Protein AF-A0A7J3ZJC9-F1 (afdb_monomer)

Secondary structure (DSSP, 8-state):
---------HHHHHHHHHHHHHTT--HHHHHHHHHHHHHHHHHTTTTSS-HHHHHHHHHHHHHHHHHHHHHHHHHHHHHHHHHHHHHHHHHHHHHHHHHHHHHHHHHHHHTT-PPP---------

Radius of gyration: 40.01 Å; Cα contacts (8 Å, |Δi|>4): 18; chains: 1; bounding box: 96×58×93 Å

Mean predicted aligned error: 16.41 Å

Sequence (125 aa):
MPTIHLSIPESLYRELKEVAEMYDIQVTDLVKIFIRSNIKLARMGVLSPSSTDSSRKIEELEKRLEEMERVLNTRLELHETLIRTISKMLHKLEERFEGFAMELEDLRESIGFEKPIVEPEIIER

Foldseek 3Di:
DDDDDDDDDPVVVVVLVVVCVVVVHDSVVSVVVVVVVVVVCVVVVNPPPVVVVNVVVVVVVVVVVVVVVVVVVVVVVVVVVVVVVVVVVVVVVVVVVVVVVVVVVVVCVVVPPDPPPPDPPPPDD

Organism: NCBI:txid683846

Solvent-accessible surface area (backbone atoms only — not comparable to full-atom values): 7407 Å² total; per-residue (Å²): 130,92,85,82,88,81,91,73,57,70,68,60,52,50,52,47,42,56,54,16,57,76,69,76,48,55,49,69,58,50,50,51,50,51,52,55,55,49,52,55,39,44,75,69,53,71,68,45,92,55,57,67,56,56,52,50,51,50,54,52,49,50,52,50,49,53,51,51,49,52,54,49,51,55,50,48,54,50,50,54,52,49,50,55,50,49,53,54,52,51,52,54,49,51,56,50,50,53,50,50,51,50,54,50,50,54,49,51,59,73,68,57,79,66,76,78,81,77,74,79,80,79,78,81,130

pLDDT: mean 85.46, std 14.55, range [49.56, 98.25]

Structure (mmCIF, N/CA/C/O backbone):
data_AF-A0A7J3ZJC9-F1
#
_entry.id   AF-A0A7J3ZJC9-F1
#
loop_
_atom_site.group_PDB
_atom_site.id
_atom_site.type_symbol
_atom_site.label_atom_id
_atom_site.label_alt_id
_atom_site.label_comp_id
_atom_site.label_asym_id
_atom_site.label_entity_id
_atom_site.label_seq_id
_atom_site.pdbx_PDB_ins_code
_atom_site.Cartn_x
_atom_site.Cartn_y
_atom_site.Cartn_z
_atom_site.occupancy
_atom_site.B_iso_or_equiv
_atom_site.auth_seq_id
_atom_site.auth_comp_id
_atom_site.auth_asym_id
_atom_site.auth_atom_id
_atom_site.pdbx_PDB_model_num
ATOM 1 N N . MET A 1 1 ? 12.001 -12.265 -44.959 1.00 75.00 1 MET A N 1
ATOM 2 C CA . MET A 1 1 ? 12.035 -11.329 -43.813 1.00 75.00 1 MET A CA 1
ATOM 3 C C . MET A 1 1 ? 12.860 -10.121 -44.215 1.00 75.00 1 MET A C 1
ATOM 5 O O . MET A 1 1 ? 13.899 -10.341 -44.824 1.00 75.00 1 MET A O 1
ATOM 9 N N . 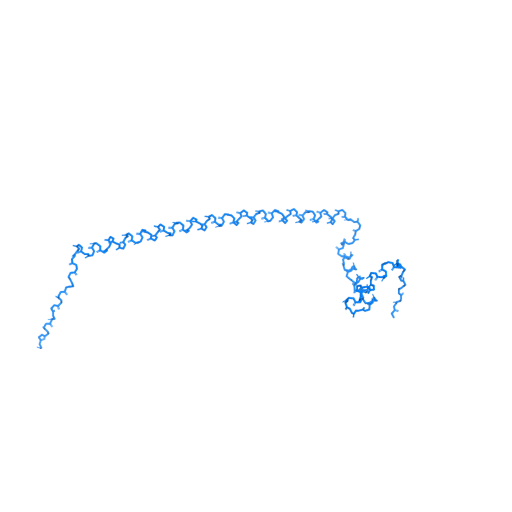PRO A 1 2 ? 12.425 -8.887 -43.921 1.00 84.94 2 PRO A N 1
ATOM 10 C CA . PRO A 1 2 ? 13.310 -7.732 -44.018 1.00 84.94 2 PRO A CA 1
ATOM 11 C C . PRO A 1 2 ? 14.456 -7.883 -43.010 1.00 84.94 2 PRO A C 1
ATOM 13 O O . PRO A 1 2 ? 14.231 -8.318 -41.878 1.00 84.94 2 PRO A O 1
ATOM 16 N N . THR A 1 3 ? 15.670 -7.538 -43.428 1.00 86.38 3 THR A N 1
ATOM 17 C CA . THR A 1 3 ? 16.861 -7.569 -42.572 1.00 86.38 3 THR A CA 1
ATOM 18 C C . THR A 1 3 ? 17.154 -6.158 -42.085 1.00 86.38 3 THR A C 1
ATOM 20 O O . THR A 1 3 ? 17.168 -5.219 -42.877 1.00 86.38 3 THR A O 1
ATOM 23 N N . ILE A 1 4 ? 17.383 -6.011 -40.781 1.00 85.81 4 ILE A N 1
ATOM 24 C CA . ILE A 1 4 ? 17.793 -4.751 -40.158 1.00 85.81 4 ILE A CA 1
ATOM 25 C C . ILE A 1 4 ? 19.187 -4.970 -39.580 1.00 85.81 4 ILE A C 1
ATOM 27 O O . ILE A 1 4 ? 19.394 -5.904 -38.807 1.00 85.81 4 ILE A O 1
ATOM 31 N N . HIS A 1 5 ? 20.130 -4.106 -39.949 1.00 87.25 5 HIS A N 1
ATOM 32 C CA . HIS A 1 5 ? 21.462 -4.077 -39.355 1.00 87.25 5 HIS A CA 1
ATOM 33 C C . HIS A 1 5 ? 21.470 -3.058 -38.214 1.00 87.25 5 HIS A C 1
ATOM 35 O O . HIS A 1 5 ? 21.131 -1.894 -38.422 1.00 87.25 5 HIS A O 1
ATOM 41 N N . LEU A 1 6 ? 21.820 -3.507 -37.009 1.00 86.44 6 LEU A N 1
ATOM 42 C CA . LEU A 1 6 ? 21.900 -2.670 -35.813 1.00 86.44 6 LEU A CA 1
ATOM 43 C C . LEU A 1 6 ? 23.365 -2.506 -35.415 1.00 86.44 6 LEU A C 1
ATOM 45 O O . LEU A 1 6 ? 24.029 -3.487 -35.088 1.00 86.44 6 LEU A O 1
ATOM 49 N N . SER A 1 7 ? 23.845 -1.265 -35.419 1.00 91.50 7 SER A N 1
ATOM 50 C CA . SER A 1 7 ? 25.159 -0.913 -34.882 1.00 91.50 7 SER A CA 1
ATOM 51 C C . SER A 1 7 ? 24.986 -0.460 -33.440 1.00 91.50 7 SER A C 1
ATOM 53 O O . SER A 1 7 ? 24.389 0.587 -33.189 1.00 91.50 7 SER A O 1
ATOM 55 N N . ILE A 1 8 ? 25.485 -1.256 -32.498 1.00 91.38 8 ILE A N 1
ATOM 56 C CA . ILE A 1 8 ? 25.407 -0.975 -31.063 1.00 91.38 8 ILE A CA 1
ATOM 57 C C . ILE A 1 8 ? 26.800 -1.031 -30.425 1.00 91.38 8 ILE A C 1
ATOM 59 O O . ILE A 1 8 ? 27.660 -1.758 -30.927 1.00 91.38 8 ILE A O 1
ATOM 63 N N . PRO A 1 9 ? 27.042 -0.282 -29.332 1.00 95.25 9 PRO A N 1
ATOM 64 C CA . PRO A 1 9 ? 28.283 -0.385 -28.573 1.00 95.25 9 PRO A CA 1
ATOM 65 C C . PRO A 1 9 ? 28.516 -1.807 -28.057 1.00 95.25 9 PRO A C 1
ATOM 67 O O . PRO A 1 9 ? 27.572 -2.508 -27.689 1.00 95.25 9 PRO A O 1
ATOM 70 N N . GLU A 1 10 ? 29.781 -2.215 -27.971 1.00 93.06 10 GLU A N 1
ATOM 71 C CA . GLU A 1 10 ? 30.145 -3.562 -27.516 1.00 93.06 10 GLU A CA 1
ATOM 72 C C . GLU A 1 10 ? 29.693 -3.837 -26.074 1.00 93.06 10 GLU A C 1
ATOM 74 O O . GLU A 1 10 ? 29.261 -4.947 -25.764 1.00 93.06 10 GLU A O 1
ATOM 79 N N . SER A 1 11 ? 29.716 -2.817 -25.209 1.00 93.31 11 SER A N 1
ATOM 80 C CA . SER A 1 11 ? 29.194 -2.904 -23.840 1.00 93.31 11 SER A CA 1
ATOM 81 C C . SER A 1 11 ? 27.712 -3.279 -23.819 1.00 93.31 11 SER A C 1
ATOM 83 O O . SER A 1 11 ? 27.325 -4.221 -23.136 1.00 93.31 11 SER A O 1
ATOM 85 N N . LEU A 1 12 ? 26.902 -2.616 -24.646 1.00 93.88 12 LEU A N 1
ATOM 86 C CA . LEU A 1 12 ? 25.467 -2.875 -24.731 1.00 93.88 12 LEU A CA 1
ATOM 87 C C . LEU A 1 12 ? 25.175 -4.265 -25.305 1.00 93.88 12 LEU A C 1
ATOM 89 O O . LEU A 1 12 ? 24.261 -4.949 -24.853 1.00 93.88 12 LEU A O 1
ATOM 93 N N . TYR A 1 13 ? 25.951 -4.707 -26.297 1.00 95.19 13 TYR A N 1
ATOM 94 C CA . TYR A 1 13 ? 25.815 -6.070 -26.808 1.00 95.19 13 TYR A CA 1
ATOM 95 C C . TYR A 1 13 ? 26.139 -7.113 -25.732 1.00 95.19 13 TYR A C 1
ATOM 97 O O . TYR A 1 13 ? 25.445 -8.124 -25.638 1.00 95.19 13 TYR A O 1
ATOM 105 N N . ARG A 1 14 ? 27.163 -6.862 -24.906 1.00 95.69 14 ARG A N 1
ATOM 106 C CA . ARG A 1 14 ? 27.532 -7.744 -23.794 1.00 95.69 14 ARG A CA 1
ATOM 107 C C . ARG A 1 14 ? 26.403 -7.849 -22.772 1.00 95.69 14 ARG A C 1
ATOM 109 O O . ARG A 1 14 ? 26.016 -8.962 -22.440 1.00 95.69 14 ARG A O 1
ATOM 116 N N . GLU A 1 15 ? 25.813 -6.723 -22.381 1.00 95.75 15 GLU A N 1
ATOM 117 C CA . GLU A 1 15 ? 24.646 -6.696 -21.489 1.00 95.75 15 GLU A CA 1
ATOM 118 C C . GLU A 1 15 ? 23.459 -7.469 -22.081 1.00 95.75 15 GLU A C 1
ATOM 120 O O . GLU A 1 15 ? 22.869 -8.322 -21.421 1.00 95.75 15 GLU A O 1
ATOM 125 N N . LEU A 1 16 ? 23.131 -7.238 -23.358 1.00 95.12 16 LEU A N 1
ATOM 126 C CA . LEU A 1 16 ? 22.065 -7.980 -24.038 1.00 95.12 16 LEU A CA 1
ATOM 127 C C . LEU A 1 16 ? 22.344 -9.485 -24.076 1.00 95.12 16 LEU A C 1
ATOM 129 O O . LEU A 1 16 ? 21.411 -10.280 -23.980 1.00 95.12 16 LEU A O 1
ATOM 133 N N . LYS A 1 17 ? 23.612 -9.879 -24.223 1.00 96.19 17 LYS A N 1
ATOM 134 C CA . LYS A 1 17 ? 24.028 -11.280 -24.225 1.00 96.19 17 LYS A CA 1
ATOM 135 C C . LYS A 1 17 ? 23.873 -11.919 -22.847 1.00 96.19 17 LYS A C 1
ATOM 137 O O . LYS A 1 17 ? 23.270 -12.981 -22.764 1.00 96.19 17 LYS A O 1
ATOM 142 N N . GLU A 1 18 ? 24.339 -11.259 -21.792 1.00 96.94 18 GLU A N 1
ATOM 143 C CA . GLU A 1 18 ? 24.202 -11.732 -20.408 1.00 96.94 18 GLU A CA 1
ATOM 144 C C . GLU A 1 18 ? 22.729 -11.910 -20.018 1.00 96.94 18 GLU A C 1
ATOM 146 O O . GLU A 1 18 ? 22.340 -12.933 -19.456 1.00 96.94 18 GLU A O 1
ATOM 151 N N . VAL A 1 19 ? 21.883 -10.943 -20.382 1.00 96.25 19 VAL A N 1
ATOM 152 C CA . VAL A 1 19 ? 20.439 -11.024 -20.139 1.00 96.25 19 VAL A CA 1
ATOM 153 C C . VAL A 1 19 ? 19.819 -12.165 -20.944 1.00 96.25 19 VAL A C 1
ATOM 155 O O . VAL A 1 19 ? 19.025 -12.929 -20.408 1.00 96.25 19 VAL A O 1
ATOM 158 N N . ALA A 1 20 ? 20.176 -12.322 -22.217 1.00 96.69 20 ALA A N 1
ATOM 159 C CA . ALA A 1 20 ? 19.642 -13.401 -23.043 1.00 96.69 20 ALA A CA 1
ATOM 160 C C . ALA A 1 20 ? 20.025 -14.793 -22.504 1.00 96.69 20 ALA A C 1
ATOM 162 O O . ALA A 1 20 ? 19.167 -15.671 -22.449 1.00 96.69 20 ALA A O 1
ATOM 163 N N . GLU A 1 21 ? 21.270 -14.966 -22.048 1.00 96.31 21 GLU A N 1
ATOM 164 C CA . GLU A 1 21 ? 21.753 -16.200 -21.414 1.00 96.31 21 GLU A CA 1
ATOM 165 C C . GLU A 1 21 ? 21.007 -16.498 -20.105 1.00 96.31 21 GLU A C 1
ATOM 167 O O . GLU A 1 21 ? 20.610 -17.637 -19.875 1.00 96.31 21 GLU A O 1
ATOM 172 N N . MET A 1 22 ? 20.735 -15.480 -19.282 1.00 96.44 22 MET A N 1
ATOM 173 C CA . MET A 1 22 ? 19.972 -15.633 -18.035 1.00 96.44 22 MET A CA 1
ATOM 174 C C . MET A 1 22 ? 18.559 -16.186 -18.264 1.00 96.44 22 MET A C 1
ATOM 176 O O . MET A 1 22 ? 18.049 -16.943 -17.439 1.00 96.44 22 MET A O 1
ATOM 180 N N . TYR A 1 23 ? 17.927 -15.804 -19.374 1.00 95.25 23 TYR A N 1
ATOM 181 C CA . TYR A 1 23 ? 16.584 -16.254 -19.742 1.00 95.25 23 TYR A CA 1
ATOM 182 C C . TYR A 1 23 ? 16.581 -17.457 -20.698 1.00 95.25 23 TYR A C 1
ATOM 184 O O . TYR A 1 23 ? 15.504 -17.856 -21.135 1.00 95.25 23 TYR A O 1
ATOM 192 N N . ASP A 1 24 ? 17.751 -18.024 -21.015 1.00 95.69 24 ASP A N 1
ATOM 193 C CA . ASP A 1 24 ? 17.933 -19.127 -21.971 1.00 95.69 24 ASP A CA 1
ATOM 194 C C . ASP A 1 24 ? 17.282 -18.858 -23.345 1.00 95.69 24 ASP A C 1
ATOM 196 O O . ASP A 1 24 ? 16.609 -19.698 -23.943 1.00 95.69 24 ASP A O 1
ATOM 200 N N . ILE A 1 25 ? 17.449 -17.632 -23.853 1.00 97.06 25 ILE A N 1
ATOM 201 C CA . ILE A 1 25 ? 16.922 -1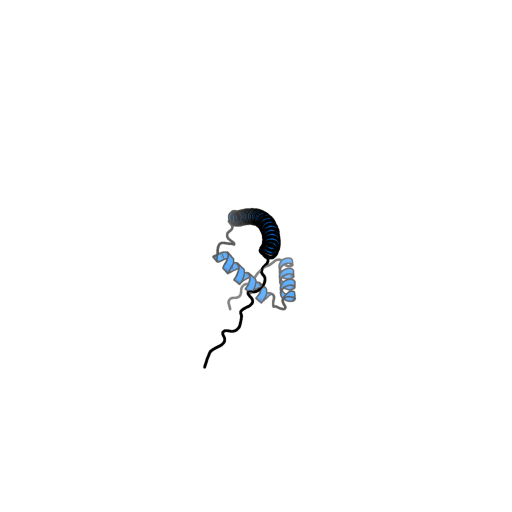7.203 -25.156 1.00 97.06 25 ILE A CA 1
ATOM 202 C C . ILE A 1 25 ? 18.019 -16.649 -26.060 1.00 97.06 25 ILE A C 1
ATOM 204 O O . ILE A 1 25 ? 19.094 -16.241 -25.629 1.00 97.06 25 ILE A O 1
ATOM 208 N N . GLN A 1 26 ? 17.731 -16.576 -27.359 1.00 95.88 26 GLN A N 1
ATOM 209 C CA . GLN A 1 26 ? 18.628 -15.919 -28.301 1.00 95.88 26 GLN A CA 1
ATOM 210 C C . GLN A 1 26 ? 18.584 -14.395 -28.126 1.00 95.88 26 GLN A C 1
ATOM 212 O O . GLN A 1 26 ? 17.512 -13.798 -28.011 1.00 95.88 26 GLN A O 1
ATOM 217 N N . VAL A 1 27 ? 19.749 -13.740 -28.214 1.00 93.38 27 VAL A N 1
ATOM 218 C CA . VAL A 1 27 ? 19.875 -12.267 -28.176 1.00 93.38 27 VAL A CA 1
ATOM 219 C C . VAL A 1 27 ? 18.948 -11.599 -29.195 1.00 93.38 27 VAL A C 1
ATOM 221 O O . VAL A 1 27 ? 18.343 -10.564 -28.927 1.00 93.38 27 VAL A O 1
ATOM 224 N N . THR A 1 28 ? 18.781 -12.213 -30.365 1.00 92.69 28 THR A N 1
ATOM 225 C CA . THR A 1 28 ? 17.877 -11.741 -31.419 1.00 92.69 28 THR A CA 1
ATOM 226 C C . THR A 1 28 ? 16.416 -11.714 -30.976 1.00 92.69 28 THR A C 1
ATOM 228 O O . THR A 1 28 ? 15.693 -10.778 -31.320 1.00 92.69 28 THR A O 1
ATOM 231 N N . ASP A 1 29 ? 15.965 -12.707 -30.214 1.00 93.81 29 ASP A N 1
ATOM 232 C CA . ASP A 1 29 ? 14.597 -12.777 -29.707 1.00 93.81 29 ASP A CA 1
ATOM 233 C C . ASP A 1 29 ? 14.383 -11.808 -28.548 1.00 93.81 29 ASP A C 1
ATOM 235 O O . ASP A 1 29 ? 13.363 -11.117 -28.523 1.00 93.81 29 ASP A O 1
ATOM 239 N N . LEU A 1 30 ? 15.384 -11.641 -27.682 1.00 94.00 30 LEU A N 1
ATOM 240 C CA . LEU A 1 30 ? 15.391 -10.591 -26.665 1.00 94.00 30 LEU A CA 1
ATOM 241 C C . LEU A 1 30 ? 15.255 -9.194 -27.300 1.00 94.00 30 LEU A C 1
ATOM 243 O O . LEU A 1 30 ? 14.391 -8.408 -26.907 1.00 94.00 30 LEU A O 1
ATOM 247 N N . VAL A 1 31 ? 16.035 -8.901 -28.346 1.00 93.25 31 VAL A N 1
ATOM 248 C CA . VAL A 1 31 ? 15.950 -7.634 -29.095 1.00 93.25 31 VAL A CA 1
ATOM 249 C C . VAL A 1 31 ? 14.558 -7.446 -29.709 1.00 93.25 31 VAL A C 1
ATOM 251 O O . VAL A 1 31 ? 13.980 -6.363 -29.603 1.00 93.25 31 VAL A O 1
ATOM 254 N N . LYS A 1 32 ? 13.962 -8.490 -30.303 1.00 92.31 32 LYS A N 1
ATOM 255 C CA . LYS A 1 32 ? 12.587 -8.419 -30.836 1.00 92.31 32 LYS A CA 1
ATOM 256 C C . LYS A 1 32 ? 11.559 -8.132 -29.741 1.00 92.31 32 LYS A C 1
ATOM 258 O O . LYS A 1 32 ? 10.628 -7.362 -29.990 1.00 92.31 32 LYS A O 1
ATOM 263 N N . ILE A 1 33 ? 11.699 -8.740 -28.560 1.00 92.56 33 ILE A N 1
ATOM 264 C CA . ILE A 1 33 ? 10.816 -8.501 -27.410 1.00 92.56 33 ILE A CA 1
ATOM 265 C C . ILE A 1 33 ? 10.907 -7.036 -26.993 1.00 92.56 33 ILE A C 1
ATOM 267 O O . ILE A 1 33 ? 9.877 -6.364 -26.922 1.00 92.56 33 ILE A O 1
ATOM 271 N N . PHE A 1 34 ? 12.119 -6.510 -26.809 1.00 91.62 34 PHE A N 1
ATOM 272 C CA . PHE A 1 34 ? 12.308 -5.109 -26.444 1.00 91.62 34 PHE A CA 1
ATOM 273 C C . PHE A 1 34 ? 11.746 -4.157 -27.493 1.00 91.62 34 PHE A C 1
ATOM 275 O O . PHE A 1 34 ? 11.004 -3.245 -27.133 1.00 91.62 34 PHE A O 1
ATOM 282 N N . ILE A 1 35 ? 12.020 -4.377 -28.781 1.00 90.62 35 ILE A N 1
ATOM 283 C CA . ILE A 1 35 ? 11.467 -3.550 -29.860 1.00 90.62 35 ILE A CA 1
ATOM 284 C C . ILE A 1 35 ? 9.934 -3.594 -29.832 1.00 90.62 35 ILE A C 1
ATOM 286 O O . ILE A 1 35 ? 9.282 -2.554 -29.891 1.00 90.62 35 ILE A O 1
ATOM 290 N N . ARG A 1 36 ? 9.328 -4.779 -29.690 1.00 89.06 36 ARG A N 1
ATOM 291 C CA . ARG A 1 36 ? 7.866 -4.933 -29.656 1.00 89.06 36 ARG A CA 1
ATOM 292 C C . ARG A 1 36 ? 7.241 -4.216 -28.458 1.00 89.06 36 ARG A C 1
ATOM 294 O O . ARG A 1 36 ? 6.228 -3.537 -28.627 1.00 89.06 36 ARG A O 1
ATOM 301 N N . SER A 1 37 ? 7.826 -4.363 -27.273 1.00 84.50 37 SER A N 1
ATOM 302 C CA . SER A 1 37 ? 7.357 -3.705 -26.050 1.00 84.50 37 SER A CA 1
ATOM 303 C C . SER A 1 37 ? 7.501 -2.189 -26.150 1.00 84.50 37 SER A C 1
ATOM 305 O O . SER A 1 37 ? 6.549 -1.461 -25.880 1.00 84.50 37 SER A O 1
ATOM 307 N N . ASN A 1 38 ? 8.635 -1.705 -26.655 1.00 81.75 38 ASN A N 1
ATOM 308 C CA . ASN A 1 38 ? 8.885 -0.275 -26.791 1.00 81.75 38 ASN A CA 1
ATOM 309 C C . ASN A 1 38 ? 8.065 0.378 -27.911 1.00 81.75 38 ASN A C 1
ATOM 311 O O . ASN A 1 38 ? 7.626 1.506 -27.737 1.00 81.75 38 ASN A O 1
ATOM 315 N N . ILE A 1 39 ? 7.748 -0.312 -29.014 1.00 84.94 39 ILE A N 1
ATOM 316 C CA . ILE A 1 39 ? 6.817 0.214 -30.032 1.00 84.94 39 ILE A CA 1
ATOM 317 C C . ILE A 1 39 ? 5.418 0.421 -29.439 1.00 84.94 39 ILE A C 1
ATOM 319 O O . ILE A 1 39 ? 4.756 1.409 -29.762 1.00 84.94 39 ILE A O 1
ATOM 323 N N . LYS A 1 40 ? 4.952 -0.483 -28.566 1.00 77.62 40 LYS A N 1
ATOM 324 C CA . LYS A 1 40 ? 3.671 -0.300 -27.865 1.00 77.62 40 LYS A CA 1
ATOM 325 C C . LYS A 1 40 ? 3.715 0.938 -26.967 1.00 77.62 40 LYS A C 1
ATOM 327 O O . LYS A 1 40 ? 2.815 1.766 -27.051 1.00 77.62 40 LYS A O 1
ATOM 332 N N . LEU A 1 41 ? 4.786 1.103 -26.192 1.00 72.94 41 LEU A N 1
ATOM 333 C CA . LEU A 1 41 ? 4.987 2.270 -25.325 1.00 72.94 41 LEU A CA 1
ATOM 334 C C . LEU A 1 41 ? 5.120 3.581 -26.121 1.00 72.94 41 LEU A C 1
ATOM 336 O O . LEU A 1 41 ? 4.527 4.590 -25.745 1.00 72.94 41 LEU A O 1
ATOM 340 N N . ALA A 1 42 ? 5.815 3.561 -27.263 1.00 73.88 42 ALA A N 1
ATOM 341 C CA . ALA A 1 42 ? 5.921 4.697 -28.179 1.00 73.88 42 ALA A CA 1
ATOM 342 C C . ALA A 1 42 ? 4.551 5.115 -28.727 1.00 73.88 42 ALA A C 1
ATOM 344 O O . ALA A 1 42 ? 4.218 6.296 -28.724 1.00 73.88 42 ALA A O 1
ATOM 345 N N . ARG A 1 43 ? 3.722 4.147 -29.148 1.00 75.88 43 ARG A N 1
ATOM 346 C CA . ARG A 1 43 ? 2.349 4.401 -29.621 1.00 75.88 43 ARG A CA 1
ATOM 347 C C . ARG A 1 43 ? 1.433 4.950 -28.530 1.00 75.88 43 ARG A C 1
ATOM 349 O O . ARG A 1 43 ? 0.496 5.671 -28.840 1.00 75.88 43 ARG A O 1
ATOM 356 N N . MET A 1 44 ? 1.712 4.623 -27.272 1.00 70.81 44 MET A N 1
ATOM 357 C CA . MET A 1 44 ? 1.018 5.175 -26.107 1.00 70.81 44 MET A CA 1
ATOM 358 C C . MET A 1 44 ? 1.547 6.562 -25.696 1.00 70.81 44 MET A C 1
ATOM 360 O O . MET A 1 44 ? 1.087 7.109 -24.700 1.00 70.81 44 MET A O 1
ATOM 364 N N . GLY A 1 45 ? 2.510 7.131 -26.433 1.00 64.94 45 GLY A N 1
ATOM 365 C CA . GLY A 1 45 ? 3.093 8.446 -26.151 1.00 64.94 45 GLY A CA 1
ATOM 366 C C . GLY A 1 45 ? 4.083 8.469 -24.982 1.00 64.94 45 GLY A C 1
ATOM 367 O O . GLY A 1 45 ? 4.582 9.534 -24.638 1.00 64.94 45 GLY A O 1
ATOM 368 N N . VAL A 1 46 ? 4.412 7.314 -24.392 1.00 63.16 46 VAL A N 1
ATOM 369 C CA . VAL A 1 46 ? 5.266 7.204 -23.191 1.00 63.16 46 VAL A CA 1
ATOM 370 C C . VAL A 1 46 ? 6.735 7.508 -23.499 1.00 63.16 46 VAL A C 1
ATOM 372 O O . VAL A 1 46 ? 7.447 8.035 -22.652 1.00 63.16 46 VAL A O 1
ATOM 375 N N . LEU A 1 47 ? 7.182 7.206 -24.723 1.00 60.06 47 LEU A N 1
ATOM 376 C CA . LEU A 1 47 ? 8.547 7.481 -25.196 1.00 60.06 47 LEU A CA 1
ATOM 377 C C . LEU A 1 47 ? 8.672 8.836 -25.920 1.00 60.06 47 LEU A C 1
ATOM 379 O O . LEU A 1 47 ? 9.693 9.100 -26.552 1.00 60.06 47 LEU A O 1
ATOM 383 N N . SER A 1 48 ? 7.636 9.683 -25.870 1.00 58.41 48 SER A N 1
ATOM 384 C CA . SER A 1 48 ? 7.708 11.046 -26.405 1.00 58.41 48 SER A CA 1
ATOM 385 C C . SER A 1 48 ? 8.738 11.865 -25.608 1.00 58.41 48 SER A C 1
ATOM 387 O O . SER A 1 48 ? 8.770 11.745 -24.382 1.00 58.41 48 SER A O 1
ATOM 389 N N . PRO A 1 49 ? 9.560 12.729 -26.239 1.00 51.19 49 PRO A N 1
ATOM 390 C CA . PRO A 1 49 ? 10.570 13.549 -25.558 1.00 51.19 49 PRO A CA 1
ATOM 391 C C . PRO A 1 49 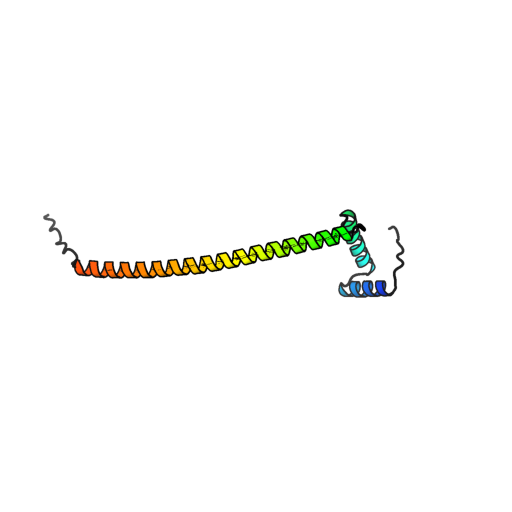? 9.998 14.619 -24.602 1.00 51.19 49 PRO A C 1
ATOM 393 O O . PRO A 1 49 ? 10.749 15.439 -24.083 1.00 51.19 49 PRO A O 1
ATOM 396 N N . SER A 1 50 ? 8.700 14.584 -24.284 1.00 49.56 50 SER A N 1
ATOM 397 C CA . SER A 1 50 ? 8.102 15.257 -23.125 1.00 49.56 50 SER A CA 1
ATOM 398 C C . SER A 1 50 ? 8.445 14.528 -21.816 1.00 49.56 50 SER A C 1
ATOM 400 O O . SER A 1 50 ? 7.572 14.265 -20.989 1.00 49.56 50 SER A O 1
ATOM 402 N N . SER A 1 51 ? 9.715 14.177 -21.608 1.00 52.38 51 SER A N 1
ATOM 403 C CA . SER A 1 51 ? 10.210 13.549 -20.374 1.00 52.38 51 SER A CA 1
ATOM 404 C C . SER A 1 51 ? 9.853 14.366 -19.124 1.00 52.38 51 SER A C 1
ATOM 406 O O . SER A 1 51 ? 9.676 13.801 -18.050 1.00 52.38 51 SER A O 1
ATOM 408 N N . THR A 1 52 ? 9.629 15.675 -19.273 1.00 54.81 52 THR A N 1
ATOM 409 C CA . THR A 1 52 ? 9.081 16.549 -18.229 1.00 54.81 52 THR A CA 1
ATOM 410 C C . THR A 1 52 ? 7.648 16.185 -17.821 1.00 54.81 52 THR A C 1
ATOM 412 O O . THR A 1 52 ? 7.336 16.232 -16.637 1.00 54.81 52 THR A O 1
ATOM 415 N N . ASP A 1 53 ? 6.777 15.792 -18.754 1.00 58.28 53 ASP A N 1
ATOM 416 C CA . ASP A 1 53 ? 5.377 15.457 -18.449 1.00 58.28 53 ASP A CA 1
ATOM 417 C C . ASP A 1 53 ? 5.240 14.066 -17.829 1.00 58.28 53 ASP A C 1
ATOM 419 O O . ASP A 1 53 ? 4.427 13.876 -16.927 1.00 58.28 53 ASP A O 1
ATOM 423 N N . SER A 1 54 ? 6.073 13.106 -18.2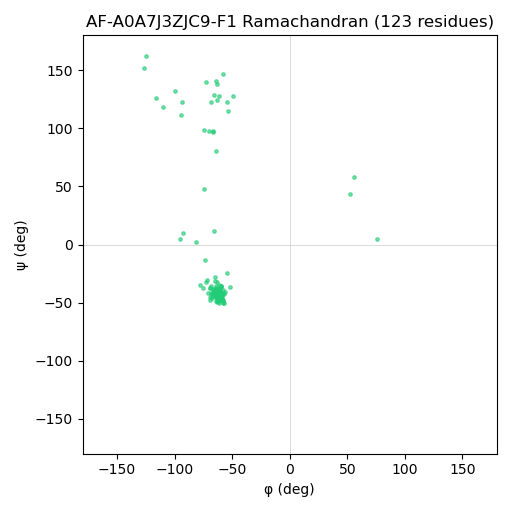38 1.00 61.09 54 SER A N 1
ATOM 424 C CA . SER A 1 54 ? 6.118 11.786 -17.598 1.00 61.09 54 SER A CA 1
ATOM 425 C C . SER A 1 54 ? 6.651 11.875 -16.165 1.00 61.09 54 SER A C 1
ATOM 427 O O . SER A 1 54 ? 6.052 11.288 -15.268 1.00 61.09 54 SER A O 1
ATOM 429 N N . SER A 1 55 ? 7.709 12.658 -15.917 1.00 69.19 55 SER A N 1
ATOM 430 C CA . SER A 1 55 ? 8.213 12.902 -14.557 1.00 69.19 55 SER A CA 1
ATOM 431 C C . SER A 1 55 ? 7.210 13.662 -13.687 1.00 69.19 55 SER A C 1
ATOM 433 O O . SER A 1 55 ? 6.996 13.271 -12.547 1.00 69.19 55 SER A O 1
ATOM 435 N N . ARG A 1 56 ? 6.527 14.683 -14.224 1.00 72.81 56 ARG A N 1
ATOM 436 C CA . ARG A 1 56 ? 5.450 15.390 -13.503 1.00 72.81 56 ARG A CA 1
ATOM 437 C C . ARG A 1 56 ? 4.281 14.477 -13.165 1.00 72.81 56 ARG A C 1
ATOM 439 O O . ARG A 1 56 ? 3.718 14.580 -12.083 1.00 72.81 56 ARG A O 1
ATOM 446 N N . LYS A 1 57 ? 3.915 13.578 -14.080 1.00 79.56 57 LYS A N 1
ATOM 447 C CA . LYS A 1 57 ? 2.838 12.614 -13.852 1.00 79.56 57 LYS A CA 1
ATOM 448 C C . LYS A 1 57 ? 3.221 11.576 -12.802 1.00 79.56 57 LYS A C 1
ATOM 450 O O . LYS A 1 57 ? 2.365 11.180 -12.023 1.00 79.56 57 LYS A O 1
ATOM 455 N N . ILE A 1 58 ? 4.486 11.156 -12.762 1.00 84.56 58 ILE A N 1
ATOM 456 C CA . ILE A 1 58 ? 5.011 10.306 -11.686 1.00 84.56 58 ILE A CA 1
ATOM 457 C C . ILE A 1 58 ? 4.961 11.060 -10.353 1.00 84.56 58 ILE A C 1
ATOM 459 O O . ILE A 1 58 ? 4.378 10.539 -9.413 1.00 84.56 58 ILE A O 1
ATOM 463 N N . GLU A 1 59 ? 5.437 12.305 -10.298 1.00 84.44 59 GLU A N 1
ATOM 464 C CA . GLU A 1 59 ? 5.394 13.133 -9.083 1.00 84.44 59 GLU A CA 1
ATOM 465 C C . GLU A 1 59 ? 3.950 13.371 -8.588 1.00 84.44 59 GLU A C 1
ATOM 467 O O . GLU A 1 59 ? 3.671 13.346 -7.391 1.00 84.44 59 GLU A O 1
ATOM 472 N N . GLU A 1 60 ? 2.995 13.579 -9.500 1.00 90.00 60 GLU A N 1
ATOM 473 C CA . GLU A 1 60 ? 1.572 13.708 -9.159 1.00 90.00 60 GLU A CA 1
ATOM 474 C C . GLU A 1 60 ? 0.994 12.396 -8.609 1.00 90.00 60 GLU A C 1
ATOM 476 O O . GLU A 1 60 ? 0.226 12.409 -7.643 1.00 90.00 60 GLU A O 1
ATOM 481 N N . LEU A 1 61 ? 1.361 11.260 -9.207 1.00 90.75 61 LEU A N 1
ATOM 482 C CA . LEU A 1 61 ? 0.944 9.944 -8.731 1.00 90.75 61 LEU A CA 1
ATOM 483 C C . LEU A 1 61 ? 1.547 9.626 -7.360 1.00 90.75 61 LEU A C 1
ATOM 485 O O . LEU A 1 61 ? 0.825 9.121 -6.507 1.00 90.75 61 LEU A O 1
ATOM 489 N N . GLU A 1 62 ? 2.813 9.967 -7.127 1.00 93.12 62 GLU A N 1
ATOM 490 C CA . GLU A 1 62 ? 3.480 9.832 -5.828 1.00 93.12 62 GLU A CA 1
ATOM 491 C C . GLU A 1 62 ? 2.780 10.679 -4.761 1.00 93.12 62 GLU A C 1
ATOM 493 O O . GLU A 1 62 ? 2.400 10.151 -3.719 1.00 93.12 62 GLU A O 1
ATOM 498 N N . LYS A 1 63 ? 2.478 11.952 -5.051 1.00 93.94 63 LYS A N 1
ATOM 499 C CA . LYS A 1 63 ? 1.720 12.821 -4.131 1.00 93.94 63 LYS A CA 1
ATOM 500 C C . LYS A 1 63 ? 0.334 12.272 -3.808 1.00 93.94 63 LYS A C 1
ATOM 502 O O . LYS A 1 63 ? -0.083 12.302 -2.653 1.00 93.94 63 LYS A O 1
ATOM 507 N N . ARG A 1 64 ? -0.386 11.756 -4.809 1.00 94.50 64 ARG A N 1
ATOM 508 C CA . ARG A 1 64 ? -1.687 11.107 -4.583 1.00 94.50 64 ARG A CA 1
ATOM 509 C C . ARG A 1 64 ? -1.561 9.854 -3.731 1.00 94.50 64 ARG A C 1
ATOM 511 O O . ARG A 1 64 ? -2.441 9.594 -2.916 1.00 94.50 64 ARG A O 1
ATOM 518 N N . LEU A 1 65 ? -0.496 9.083 -3.921 1.00 95.62 65 LEU A N 1
ATOM 519 C CA . LEU A 1 65 ? -0.247 7.871 -3.153 1.00 95.62 65 LEU A CA 1
ATOM 520 C C . LEU A 1 65 ? 0.057 8.213 -1.688 1.00 95.62 65 LEU A C 1
ATOM 522 O O . LEU A 1 65 ? -0.559 7.626 -0.802 1.00 95.62 65 LEU A O 1
ATOM 526 N N . GLU A 1 66 ? 0.885 9.230 -1.436 1.00 96.44 66 GLU A N 1
ATOM 527 C CA . GLU A 1 66 ? 1.131 9.760 -0.088 1.00 96.44 66 GLU A CA 1
ATOM 528 C C . GLU A 1 66 ? -0.149 10.291 0.575 1.00 96.44 66 GLU A C 1
ATOM 530 O O . GLU A 1 66 ? -0.392 10.057 1.760 1.00 96.44 66 GLU A O 1
ATOM 535 N N . GLU A 1 67 ? -0.995 11.009 -0.169 1.00 96.44 67 GLU A N 1
ATOM 536 C CA . GLU A 1 67 ? -2.270 11.513 0.348 1.00 96.44 67 GLU A CA 1
ATOM 537 C C . GLU A 1 67 ? -3.221 10.364 0.710 1.00 96.44 67 GLU A C 1
ATOM 539 O O . GLU A 1 67 ? -3.815 10.362 1.792 1.00 96.44 67 GLU A O 1
ATOM 544 N N . MET A 1 68 ? -3.322 9.350 -0.154 1.00 95.56 68 MET A N 1
ATOM 545 C CA . MET A 1 68 ? -4.104 8.145 0.119 1.00 95.56 68 MET A CA 1
ATOM 546 C C . MET A 1 68 ? -3.588 7.398 1.349 1.00 95.56 68 MET A C 1
ATOM 548 O O . MET A 1 68 ? -4.394 6.975 2.178 1.00 95.56 68 MET A O 1
ATOM 552 N N . GLU A 1 69 ? -2.272 7.263 1.498 1.00 97.25 69 GLU A N 1
ATOM 553 C CA . GLU A 1 69 ? -1.652 6.618 2.654 1.00 97.25 69 GLU A CA 1
ATOM 554 C C . GLU A 1 69 ? -1.972 7.368 3.953 1.00 97.25 69 GLU A C 1
ATOM 556 O O . GLU A 1 69 ? -2.398 6.757 4.934 1.00 97.25 69 GLU A O 1
ATOM 561 N N . ARG A 1 70 ? -1.885 8.704 3.950 1.00 96.94 70 ARG A N 1
ATOM 562 C CA . ARG A 1 70 ? -2.277 9.529 5.106 1.00 96.94 70 ARG A CA 1
ATOM 563 C C . ARG A 1 70 ? -3.744 9.336 5.474 1.00 96.94 70 ARG A C 1
ATOM 565 O O . ARG A 1 70 ? -4.051 9.111 6.642 1.00 96.94 70 ARG A O 1
ATOM 572 N N . VAL A 1 71 ? -4.647 9.384 4.493 1.00 97.81 71 VAL A N 1
ATOM 573 C CA . VAL A 1 71 ? -6.087 9.186 4.728 1.00 97.81 71 VAL A CA 1
ATOM 574 C C . VAL A 1 71 ? -6.365 7.794 5.294 1.00 97.81 71 VAL A C 1
ATOM 576 O O . VAL A 1 71 ? -7.180 7.659 6.209 1.00 97.81 71 VAL A O 1
ATOM 579 N N . LEU A 1 72 ? -5.700 6.761 4.771 1.00 97.50 72 LEU A N 1
ATOM 580 C CA . LEU A 1 72 ? -5.837 5.395 5.271 1.00 97.50 72 LEU A CA 1
ATOM 581 C C . LEU A 1 72 ? -5.345 5.271 6.713 1.00 97.50 72 LEU A C 1
ATOM 583 O O . LEU A 1 72 ? -6.068 4.713 7.535 1.00 97.50 72 LEU A O 1
ATOM 587 N N . ASN A 1 73 ? -4.190 5.850 7.039 1.00 97.31 73 ASN A N 1
ATOM 588 C CA . ASN A 1 73 ? -3.647 5.831 8.397 1.00 97.31 73 ASN A CA 1
ATOM 589 C C . ASN A 1 73 ? -4.572 6.548 9.389 1.00 97.31 73 ASN A C 1
ATOM 591 O O . ASN A 1 73 ? -4.921 5.981 10.421 1.00 97.31 73 ASN A O 1
ATOM 595 N N . THR A 1 74 ? -5.086 7.734 9.047 1.00 97.31 74 THR A N 1
ATOM 596 C CA . THR A 1 74 ? -6.054 8.440 9.905 1.00 97.31 74 THR A CA 1
ATOM 597 C C . THR A 1 74 ? -7.349 7.643 10.094 1.00 97.31 74 THR A C 1
ATOM 599 O O . THR A 1 74 ? -7.906 7.598 11.192 1.00 97.31 74 THR A O 1
ATOM 602 N N . ARG A 1 75 ? -7.852 6.985 9.040 1.00 96.69 75 ARG A N 1
ATOM 603 C CA . ARG A 1 75 ? -9.035 6.116 9.157 1.00 96.69 75 ARG A CA 1
ATOM 604 C C . ARG A 1 75 ? -8.760 4.899 10.032 1.00 96.69 75 ARG A C 1
ATOM 606 O O . ARG A 1 75 ? -9.635 4.517 10.805 1.00 96.69 75 ARG A O 1
ATOM 613 N N . LEU A 1 76 ? -7.573 4.308 9.928 1.00 97.62 76 LEU A N 1
ATOM 614 C CA . LEU A 1 76 ? -7.164 3.178 10.754 1.00 97.62 76 LEU A CA 1
ATOM 615 C C . LEU A 1 76 ? -7.142 3.568 12.237 1.00 97.62 76 LEU A C 1
ATOM 617 O O . LEU A 1 76 ? -7.786 2.904 13.045 1.00 97.62 76 LEU A O 1
ATOM 621 N N . GLU A 1 77 ? -6.512 4.693 12.581 1.00 97.31 77 GLU A N 1
ATOM 622 C CA . GLU A 1 77 ? -6.481 5.227 13.952 1.00 97.31 77 GLU A CA 1
ATOM 623 C C . GLU A 1 77 ? -7.888 5.499 14.510 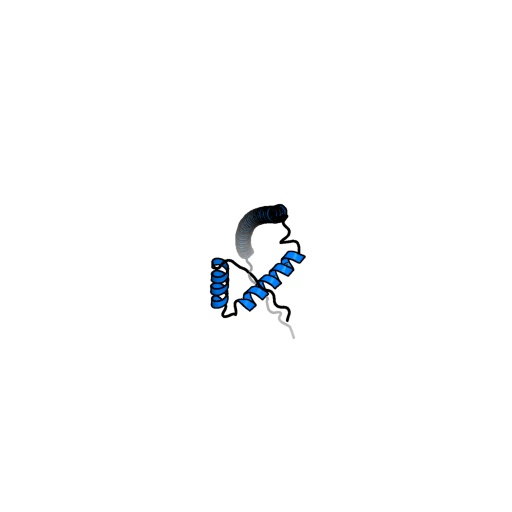1.00 97.31 77 GLU A C 1
ATOM 625 O O . GLU A 1 77 ? -8.198 5.176 15.666 1.00 97.31 77 GLU A O 1
ATOM 630 N N . LEU A 1 78 ? -8.775 6.061 13.682 1.00 97.81 78 LEU A N 1
ATOM 631 C CA . LEU A 1 78 ? -10.175 6.269 14.047 1.00 97.81 78 LEU A CA 1
ATOM 632 C C . LEU A 1 78 ? -10.87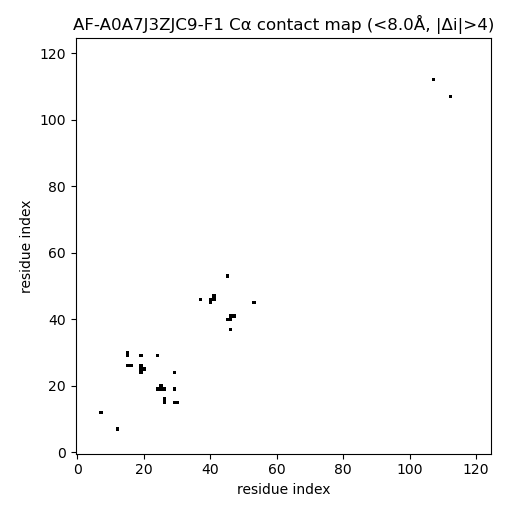9 4.935 14.329 1.00 97.81 78 LEU A C 1
ATOM 634 O O . LEU A 1 78 ? -11.564 4.806 15.346 1.00 97.81 78 LEU A O 1
ATOM 638 N N . HIS A 1 79 ? -10.705 3.939 13.459 1.00 97.25 79 HIS A N 1
ATOM 639 C CA . HIS A 1 79 ? -11.297 2.616 13.643 1.00 97.25 79 HIS A CA 1
ATOM 640 C C . HIS A 1 79 ? -10.780 1.925 14.904 1.00 97.25 79 HIS A C 1
ATOM 642 O O . HIS A 1 79 ? -11.585 1.384 15.661 1.00 97.25 79 HIS A O 1
ATOM 648 N N . GLU A 1 80 ? -9.483 2.000 15.194 1.00 97.88 80 GLU A N 1
ATOM 649 C CA . GLU A 1 80 ? -8.930 1.470 16.441 1.00 97.88 80 GLU A CA 1
ATOM 650 C C . GLU A 1 80 ? -9.552 2.134 17.671 1.00 97.88 80 GLU A C 1
ATOM 652 O O . GLU A 1 80 ? -9.902 1.463 18.645 1.00 97.88 80 GLU A O 1
ATOM 657 N N . THR A 1 81 ? -9.731 3.454 17.628 1.00 97.69 81 THR A N 1
ATOM 658 C CA . THR A 1 81 ? -10.343 4.210 18.725 1.00 97.69 81 THR A CA 1
ATOM 659 C C . THR A 1 81 ? -11.809 3.816 18.923 1.00 97.69 81 THR A C 1
ATOM 661 O O . THR A 1 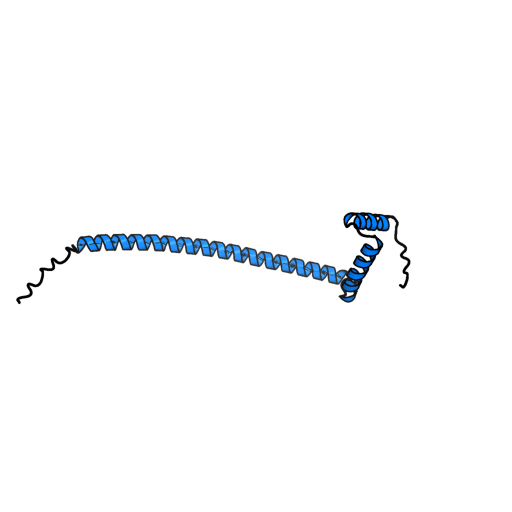81 ? -12.258 3.624 20.060 1.00 97.69 81 THR A O 1
ATOM 664 N N . LEU A 1 82 ? -12.555 3.642 17.828 1.00 98.00 82 LEU A N 1
ATOM 665 C CA . LEU A 1 82 ? -13.941 3.173 17.859 1.00 98.00 82 LEU A CA 1
ATOM 666 C C . LEU A 1 82 ? -14.043 1.761 18.434 1.00 98.00 82 LEU A C 1
ATOM 668 O O . LEU A 1 82 ? -14.862 1.541 19.323 1.00 98.00 82 LEU A O 1
ATOM 672 N N . ILE A 1 83 ? -13.183 0.834 18.003 1.00 98.25 83 ILE A N 1
ATOM 673 C CA . ILE A 1 83 ? -13.137 -0.534 18.535 1.00 98.25 83 ILE A CA 1
ATOM 674 C C . ILE A 1 83 ? -12.892 -0.500 20.044 1.00 98.25 83 ILE A C 1
ATOM 676 O O . ILE A 1 83 ? -13.680 -1.065 20.798 1.00 98.25 83 ILE A O 1
ATOM 680 N N . ARG A 1 84 ? -11.876 0.237 20.514 1.00 97.69 84 ARG A N 1
ATOM 681 C CA . ARG A 1 84 ? -11.590 0.368 21.956 1.00 97.69 84 ARG A CA 1
ATOM 682 C C . ARG A 1 84 ? -12.781 0.931 22.732 1.00 97.69 84 ARG A C 1
ATOM 684 O O . ARG A 1 84 ? -13.043 0.509 23.856 1.00 97.69 84 ARG A O 1
ATOM 691 N N . THR A 1 85 ? -13.496 1.893 22.153 1.00 97.56 85 THR A N 1
ATOM 692 C CA . THR A 1 85 ? -14.670 2.508 22.788 1.00 97.56 85 THR A CA 1
ATOM 693 C C . THR A 1 85 ? -15.837 1.527 22.861 1.00 97.56 85 THR A C 1
ATOM 695 O O . THR A 1 85 ? -16.443 1.386 23.921 1.00 97.56 85 THR A O 1
ATOM 698 N N . ILE A 1 86 ? -16.114 0.801 21.775 1.00 97.88 86 ILE A N 1
ATOM 699 C CA . ILE A 1 86 ? -17.154 -0.232 21.728 1.00 97.88 86 ILE A CA 1
ATOM 700 C C . ILE A 1 86 ? -16.848 -1.339 22.734 1.00 97.88 86 ILE A C 1
ATOM 702 O O . ILE A 1 86 ? -17.723 -1.685 23.518 1.00 97.88 86 ILE A O 1
ATOM 706 N N . SER A 1 87 ? -15.607 -1.826 22.794 1.00 97.75 87 SER A N 1
ATOM 707 C CA . SER A 1 87 ? -15.194 -2.831 23.778 1.00 97.75 87 SER A CA 1
ATOM 708 C C . SER A 1 87 ? -15.442 -2.372 25.217 1.00 97.75 87 SER A C 1
ATOM 710 O O . SER A 1 87 ? -15.976 -3.132 26.017 1.00 97.75 87 SER A O 1
ATOM 712 N N . LYS A 1 88 ? -15.139 -1.109 25.548 1.00 97.56 88 LYS A N 1
ATOM 713 C CA . LYS A 1 88 ? -15.444 -0.546 26.876 1.00 97.56 88 LYS A CA 1
ATOM 714 C C . LYS A 1 88 ? -16.944 -0.462 27.154 1.00 97.56 88 LYS A C 1
ATOM 716 O O . LYS A 1 88 ? -17.359 -0.670 28.290 1.00 97.56 88 LYS A O 1
ATOM 721 N N . MET A 1 89 ? -17.752 -0.114 26.153 1.00 97.38 89 MET A N 1
ATOM 722 C CA . MET A 1 89 ? -19.209 -0.054 26.307 1.00 97.38 89 MET A CA 1
ATOM 723 C C . MET A 1 89 ? -19.813 -1.444 26.499 1.00 97.38 89 MET A C 1
ATOM 725 O O . MET A 1 89 ? -20.674 -1.597 27.358 1.00 97.38 89 MET A O 1
ATOM 729 N N . LEU A 1 90 ? -19.339 -2.440 25.745 1.00 97.44 90 LEU A N 1
ATOM 730 C CA . LEU A 1 90 ? -19.757 -3.834 25.893 1.00 97.44 90 LEU A CA 1
ATOM 731 C C . LEU A 1 90 ? -19.416 -4.363 27.283 1.00 97.44 90 LEU A C 1
ATOM 733 O O . LEU A 1 90 ? -20.296 -4.890 27.947 1.00 97.44 90 LEU A O 1
ATOM 737 N N . HIS A 1 91 ? -18.201 -4.109 27.768 1.00 97.12 91 HIS A N 1
ATOM 738 C CA . HIS A 1 91 ? -17.804 -4.544 29.104 1.00 97.12 91 HIS A CA 1
ATOM 739 C C . HIS A 1 91 ? -18.684 -3.940 30.210 1.00 97.12 91 HIS A C 1
ATOM 741 O O . HIS A 1 91 ? -19.188 -4.648 31.072 1.00 97.12 91 HIS A O 1
ATOM 747 N N . LYS A 1 92 ? -18.975 -2.634 30.139 1.00 96.56 92 LYS A N 1
ATOM 748 C CA . LYS A 1 92 ? -19.914 -1.992 31.078 1.00 96.56 92 LYS A CA 1
ATOM 749 C C . LYS A 1 92 ? -21.333 -2.544 30.975 1.00 96.56 92 LYS A C 1
ATOM 751 O O . LYS A 1 92 ? -22.085 -2.507 31.945 1.00 96.56 92 LYS A O 1
ATOM 756 N N . LEU A 1 93 ? -21.747 -2.958 29.781 1.00 96.69 93 LEU A N 1
ATOM 757 C CA . LEU A 1 93 ? -23.061 -3.548 29.572 1.00 96.69 93 LEU A CA 1
ATOM 758 C C . LEU A 1 93 ? -23.128 -4.946 30.201 1.00 96.69 93 LEU A C 1
ATOM 760 O O . LEU A 1 93 ? -24.117 -5.242 30.862 1.00 96.69 93 LEU A O 1
ATOM 764 N N . GLU A 1 94 ? -22.076 -5.752 30.047 1.00 96.62 94 GLU A N 1
ATOM 765 C CA . GLU A 1 94 ? -21.917 -7.054 30.710 1.00 96.62 94 GLU A CA 1
ATOM 766 C C . GLU A 1 94 ? -21.993 -6.908 32.234 1.00 96.62 94 GLU A C 1
ATOM 768 O O . GLU A 1 94 ? -22.842 -7.546 32.850 1.00 96.62 94 GLU A O 1
ATOM 773 N N . GLU A 1 95 ? -21.230 -5.981 32.828 1.00 96.19 95 GLU A N 1
ATOM 774 C CA . GLU A 1 95 ? -21.275 -5.704 34.276 1.00 96.19 95 GLU A CA 1
ATOM 775 C C . GLU A 1 95 ? -22.693 -5.348 34.760 1.00 96.19 95 GLU A C 1
ATOM 777 O O . GLU A 1 95 ? -23.142 -5.794 35.816 1.00 96.19 95 GLU A O 1
ATOM 782 N N . ARG A 1 96 ? -23.441 -4.552 33.981 1.00 96.31 96 ARG A N 1
ATOM 783 C CA . ARG A 1 96 ? -24.831 -4.210 34.321 1.00 96.31 96 ARG A CA 1
ATOM 784 C C . ARG A 1 96 ? -25.773 -5.404 34.207 1.00 96.31 96 ARG A C 1
ATOM 786 O O . ARG A 1 96 ? -26.693 -5.506 35.012 1.00 96.31 96 ARG A O 1
ATOM 793 N N . PHE A 1 97 ? -25.576 -6.276 33.221 1.00 95.56 97 PHE A N 1
ATOM 794 C CA . PHE A 1 97 ? -26.363 -7.503 33.096 1.00 95.56 97 PHE A CA 1
ATOM 795 C C . PHE A 1 97 ? -26.099 -8.461 34.256 1.00 95.56 97 PHE A C 1
ATOM 797 O O . PHE A 1 97 ? -27.054 -9.020 34.787 1.00 95.56 97 PHE A O 1
ATOM 804 N N . GLU A 1 98 ? -24.845 -8.609 34.682 1.00 95.06 98 GLU A N 1
ATOM 805 C CA . GLU A 1 98 ? -24.493 -9.388 35.873 1.00 95.06 98 GLU A CA 1
ATOM 806 C C . GLU A 1 98 ? -25.134 -8.801 37.136 1.00 95.06 98 GLU A C 1
ATOM 808 O O . GLU A 1 98 ? -25.720 -9.539 37.926 1.00 95.06 98 GLU A O 1
ATOM 813 N N . GLY A 1 99 ? -25.110 -7.472 37.289 1.00 94.00 99 GLY A N 1
ATOM 814 C CA . GLY A 1 99 ? -25.809 -6.776 38.372 1.00 94.00 99 GLY A CA 1
ATOM 815 C C . GLY A 1 99 ? -27.314 -7.056 38.383 1.00 94.00 99 GLY A C 1
ATOM 816 O O . GLY A 1 99 ? -27.859 -7.454 39.408 1.00 94.00 99 GLY A O 1
ATOM 817 N N . PHE A 1 100 ? -27.982 -6.937 37.232 1.00 94.31 100 PHE A N 1
ATOM 818 C CA . PHE A 1 100 ? -29.405 -7.270 37.127 1.00 94.31 100 PHE A CA 1
ATOM 819 C C . PHE A 1 100 ? -29.696 -8.748 37.390 1.00 94.31 100 PHE A C 1
ATOM 821 O O . PHE A 1 100 ? -30.735 -9.064 37.963 1.00 94.31 100 PHE A O 1
ATOM 828 N N . ALA A 1 101 ? -28.811 -9.659 36.983 1.00 92.38 101 ALA A N 1
ATOM 829 C CA . ALA A 1 101 ? -28.970 -11.079 37.271 1.00 92.38 101 ALA A CA 1
ATOM 830 C C . ALA A 1 101 ? -28.921 -11.350 38.783 1.00 92.38 101 ALA A C 1
ATOM 832 O O . ALA A 1 101 ? -29.759 -12.098 39.281 1.00 92.38 101 ALA A O 1
ATOM 833 N N . MET A 1 102 ? -28.005 -10.699 39.509 1.00 91.62 102 MET A N 1
ATOM 834 C CA . MET A 1 102 ? -27.938 -10.775 40.973 1.00 91.62 102 MET A CA 1
ATOM 835 C C . MET A 1 102 ? -29.194 -10.191 41.632 1.00 91.62 102 MET A C 1
ATOM 837 O O . MET A 1 102 ? -29.820 -10.863 42.442 1.00 91.62 102 MET A O 1
ATOM 841 N N . GLU A 1 103 ? -29.629 -8.995 41.225 1.00 93.31 103 GLU A N 1
ATOM 842 C CA . GLU A 1 103 ? -30.852 -8.370 41.758 1.00 93.31 103 GLU A CA 1
ATOM 843 C C . GLU A 1 103 ? -32.109 -9.225 41.508 1.00 93.31 103 GLU A C 1
ATOM 845 O O . GLU A 1 103 ? -33.005 -9.288 42.352 1.00 93.31 103 GLU A O 1
ATOM 850 N N . LEU A 1 104 ? -32.193 -9.89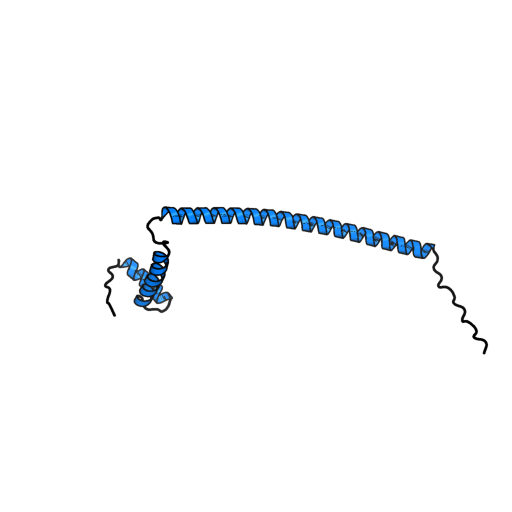8 40.355 1.00 92.06 104 LEU A N 1
ATOM 851 C CA . LEU A 1 104 ? -33.284 -10.825 40.045 1.00 92.06 104 LEU A CA 1
ATOM 852 C C . LEU A 1 104 ? -33.238 -12.093 40.903 1.00 92.06 104 LEU A C 1
ATOM 854 O O . LEU A 1 104 ? -34.300 -12.593 41.277 1.00 92.06 104 LEU A O 1
ATOM 858 N N . GLU A 1 105 ? -32.048 -12.618 41.200 1.00 89.75 105 GLU A N 1
ATOM 859 C CA . GLU A 1 105 ? -31.865 -13.762 42.099 1.00 89.75 105 GLU A CA 1
ATOM 860 C C . GLU A 1 105 ? -32.334 -13.397 43.517 1.00 89.75 105 GLU A C 1
ATOM 862 O O . GLU A 1 105 ? -33.200 -14.082 44.066 1.00 89.75 105 GLU A O 1
ATOM 867 N N . ASP A 1 106 ? -31.878 -12.257 44.046 1.00 89.56 106 ASP A N 1
ATOM 868 C CA . ASP A 1 106 ? -32.281 -11.729 45.356 1.00 89.56 106 ASP A CA 1
ATOM 869 C C . ASP A 1 106 ? -33.801 -11.504 45.428 1.00 89.56 106 ASP A C 1
ATOM 871 O O . ASP A 1 106 ? -34.470 -11.866 46.403 1.00 89.56 106 ASP A O 1
ATOM 875 N N . LEU A 1 107 ? -34.387 -10.938 44.366 1.00 89.00 107 LEU A N 1
ATOM 876 C CA . LEU A 1 107 ? -35.830 -10.746 44.276 1.00 89.00 107 LEU A CA 1
ATOM 877 C C . LEU A 1 107 ? -36.570 -12.093 44.261 1.00 89.00 107 LEU A C 1
ATOM 879 O O . LEU A 1 107 ? -37.566 -12.244 44.969 1.00 89.00 107 LEU A O 1
ATOM 883 N N . ARG A 1 108 ? -36.081 -13.087 43.508 1.00 85.94 108 ARG A N 1
ATOM 884 C CA . ARG A 1 108 ? -36.661 -14.441 43.466 1.00 85.94 108 ARG A CA 1
ATOM 885 C C . ARG A 1 108 ? -36.650 -15.102 44.843 1.00 85.94 108 ARG A C 1
ATOM 887 O O . ARG A 1 108 ? -37.634 -15.752 45.198 1.00 85.94 108 ARG A O 1
ATOM 894 N N . GLU A 1 109 ? -35.571 -14.936 45.604 1.00 86.00 109 GLU A N 1
ATOM 895 C CA . GLU A 1 109 ? -35.462 -15.444 46.974 1.00 86.00 109 GLU A CA 1
ATOM 896 C C . GLU A 1 109 ? -36.415 -14.718 47.929 1.00 86.00 109 GLU A C 1
ATOM 898 O O . GLU A 1 109 ? -37.145 -15.369 48.676 1.00 86.00 109 GLU A O 1
ATOM 903 N N . SER A 1 110 ? -36.481 -13.384 47.863 1.00 84.31 110 SER A N 1
ATOM 904 C CA . SER A 1 110 ? -37.350 -12.579 48.736 1.00 84.31 110 SER A CA 1
ATOM 905 C C . SER A 1 110 ? -38.849 -12.815 48.515 1.00 84.31 110 SER A C 1
ATOM 907 O O . SER A 1 110 ? -39.630 -12.740 49.462 1.00 84.31 110 SER A O 1
ATOM 909 N N . ILE A 1 111 ? -39.257 -13.133 47.281 1.00 80.19 111 ILE A N 1
ATOM 910 C CA . ILE A 1 111 ? -40.646 -13.475 46.942 1.00 80.19 111 ILE A CA 1
ATOM 911 C C . ILE A 1 111 ? -41.011 -14.881 47.446 1.00 80.19 111 ILE A C 1
ATOM 913 O O . ILE A 1 111 ? -42.194 -15.207 47.510 1.00 80.19 111 ILE A O 1
ATOM 917 N N . GLY A 1 112 ? -40.032 -15.701 47.851 1.00 63.50 112 GLY A N 1
ATOM 918 C CA . GLY A 1 112 ? -40.285 -17.021 48.419 1.00 63.50 112 GLY A CA 1
ATOM 919 C C . GLY A 1 112 ? -41.111 -17.884 47.470 1.00 63.50 112 GLY A C 1
ATOM 920 O O . GLY A 1 112 ? -42.207 -18.311 47.823 1.00 63.50 112 GLY A O 1
ATOM 921 N N . PHE A 1 113 ? -40.621 -18.110 46.246 1.00 55.62 113 PHE A N 1
ATOM 922 C CA . PHE A 1 113 ? -41.249 -19.051 45.315 1.00 55.62 113 PHE A CA 1
ATOM 923 C C . PHE A 1 113 ? -41.183 -20.485 45.879 1.00 55.62 113 PHE A C 1
ATOM 925 O O . PHE A 1 113 ? -40.351 -21.299 45.479 1.00 55.62 113 PHE A O 1
ATOM 932 N N . GLU A 1 114 ? -42.091 -20.830 46.788 1.00 58.84 114 GLU A N 1
ATOM 933 C CA . GLU A 1 114 ? -42.534 -22.207 46.945 1.00 58.84 114 GLU A CA 1
ATOM 934 C C . GLU A 1 114 ? -43.324 -22.559 45.685 1.00 58.84 114 GLU A C 1
ATOM 936 O O . GLU A 1 114 ? -44.275 -21.869 45.305 1.00 58.84 114 GLU A O 1
ATOM 941 N N . LYS A 1 115 ? -42.899 -23.617 44.982 1.00 59.50 115 LYS A N 1
ATOM 942 C CA . LYS A 1 115 ? -43.704 -24.190 43.898 1.00 59.50 115 LYS A CA 1
ATOM 943 C C . LYS A 1 115 ? -45.122 -24.393 44.442 1.00 59.50 115 LYS A C 1
ATOM 945 O O . LYS A 1 115 ? -45.238 -25.035 45.487 1.00 59.50 115 LYS A O 1
ATOM 950 N N . PRO A 1 116 ? -46.176 -23.902 43.765 1.00 59.00 116 PRO A N 1
ATOM 951 C CA . PRO A 1 116 ? -47.532 -24.173 44.210 1.00 59.00 116 PRO A CA 1
ATOM 952 C C . PRO A 1 116 ? -47.690 -25.689 44.319 1.00 59.00 116 PRO A C 1
ATOM 954 O O . PRO A 1 116 ? -47.416 -26.417 43.360 1.00 59.00 116 PRO A O 1
ATOM 957 N N . ILE A 1 117 ? -48.060 -26.166 45.508 1.00 59.19 117 ILE A N 1
ATOM 958 C CA . ILE A 1 117 ? -48.444 -27.558 45.716 1.00 59.19 117 ILE A CA 1
ATOM 959 C C . ILE A 1 117 ? -49.741 -27.724 44.928 1.00 59.19 117 ILE A C 1
ATOM 961 O O . ILE A 1 117 ? -50.808 -27.308 45.367 1.00 59.19 117 ILE A O 1
ATOM 965 N N . VAL A 1 118 ? -49.628 -28.241 43.707 1.00 65.75 118 VAL A N 1
ATOM 966 C CA . VAL A 1 118 ? -50.791 -28.600 42.901 1.00 65.75 118 VAL A CA 1
ATOM 967 C C . VAL A 1 118 ? -51.342 -29.877 43.519 1.00 65.75 118 VAL A C 1
ATOM 969 O O . VAL A 1 118 ? -50.794 -30.959 43.302 1.00 65.75 118 VAL A O 1
ATOM 972 N N . GLU A 1 119 ? -52.376 -29.751 44.350 1.00 59.22 119 GLU A N 1
ATOM 973 C CA . GLU A 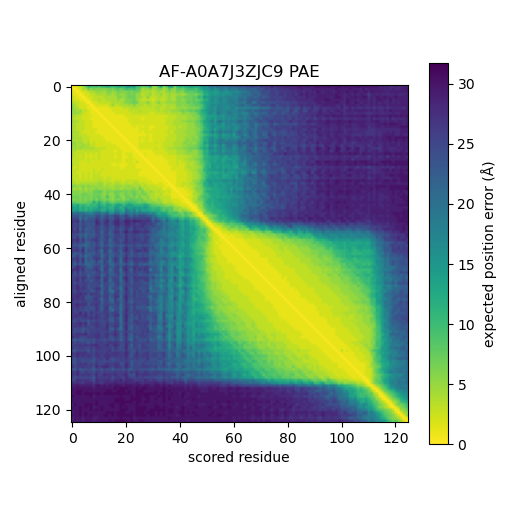1 119 ? -53.141 -30.917 44.781 1.00 59.22 119 GLU A CA 1
ATOM 974 C C . GLU A 1 119 ? -53.765 -31.562 43.534 1.00 59.22 119 GLU A C 1
ATOM 976 O O . GLU A 1 119 ? -54.370 -30.856 42.720 1.00 59.22 119 GLU A O 1
ATOM 981 N N . PRO A 1 120 ? -53.580 -32.876 43.315 1.00 66.06 120 PRO A N 1
ATOM 982 C CA . PRO A 1 120 ? -54.172 -33.537 42.166 1.00 66.06 120 PRO A CA 1
ATOM 983 C C . PRO A 1 120 ? -55.694 -33.452 42.280 1.00 66.06 120 PRO A C 1
ATOM 985 O O . PRO A 1 120 ? -56.264 -33.892 43.280 1.00 66.06 120 PRO A O 1
ATOM 988 N N . GLU A 1 121 ? -56.348 -32.903 41.253 1.00 63.84 121 GLU A N 1
ATOM 989 C CA . GLU A 1 121 ? -57.803 -32.957 41.134 1.00 63.84 121 GLU A CA 1
ATOM 990 C C . GLU A 1 121 ? -58.241 -34.421 41.237 1.00 63.84 121 GLU A C 1
ATOM 992 O O . GLU A 1 121 ? -57.895 -35.261 40.398 1.00 63.84 121 GLU A O 1
ATOM 997 N N . ILE A 1 122 ? -58.987 -34.743 42.296 1.00 65.00 122 ILE A N 1
ATOM 998 C CA . ILE A 1 122 ? -59.666 -36.027 42.405 1.00 65.00 122 ILE A CA 1
ATOM 999 C C . ILE A 1 122 ? -60.781 -35.984 41.365 1.00 65.00 122 ILE A C 1
ATOM 1001 O O . ILE A 1 122 ? -61.836 -35.395 41.587 1.00 65.00 122 ILE A O 1
ATOM 1005 N N . ILE A 1 123 ? -60.520 -36.579 40.204 1.00 53.84 123 ILE A N 1
ATOM 1006 C CA . ILE A 1 123 ? -61.543 -36.829 39.194 1.00 53.84 123 ILE A CA 1
ATOM 1007 C C . ILE A 1 123 ? -62.506 -37.855 39.802 1.00 53.84 123 ILE A C 1
ATOM 1009 O O . ILE A 1 123 ? -62.217 -39.056 39.825 1.00 53.84 123 ILE A O 1
ATOM 1013 N N . GLU A 1 124 ? -63.625 -37.380 40.349 1.00 56.66 124 GLU A N 1
ATOM 1014 C CA . GLU A 1 124 ? -64.742 -38.252 40.702 1.00 56.66 124 GLU A CA 1
ATOM 1015 C C . GLU A 1 124 ? -65.332 -38.849 39.416 1.00 56.66 124 GLU A C 1
ATOM 1017 O O . GLU A 1 124 ? -65.549 -38.155 38.422 1.00 56.66 124 GLU A O 1
ATOM 1022 N N . ARG A 1 125 ? -65.467 -40.179 39.442 1.00 52.62 125 ARG A N 1
ATOM 1023 C CA . ARG A 1 125 ? -65.806 -41.062 38.318 1.00 52.62 125 ARG A CA 1
ATOM 1024 C C . ARG A 1 125 ? -67.226 -40.896 37.795 1.00 52.62 125 ARG A C 1
ATOM 1026 O O . ARG A 1 125 ? -68.143 -40.728 38.626 1.00 52.62 125 ARG A O 1
#